Protein AF-A0A511DVQ0-F1 (afdb_monomer_lite)

Structure (mmCIF, N/CA/C/O backbone):
data_AF-A0A511DVQ0-F1
#
_entry.id   AF-A0A511DVQ0-F1
#
loop_
_atom_site.group_PDB
_atom_site.id
_atom_site.type_symbol
_atom_site.label_atom_id
_atom_site.label_alt_id
_atom_site.label_comp_id
_atom_site.label_asym_id
_atom_site.label_entity_id
_atom_site.label_seq_id
_atom_site.pdbx_PDB_ins_code
_atom_site.Cartn_x
_atom_site.Cartn_y
_atom_site.Cartn_z
_atom_site.occupancy
_atom_site.B_iso_or_equiv
_atom_site.auth_seq_id
_atom_site.auth_comp_id
_atom_site.auth_asym_id
_atom_site.auth_atom_id
_atom_site.pdbx_PDB_model_num
ATOM 1 N N . MET A 1 1 ? -10.906 -15.490 -16.706 1.00 54.25 1 MET A N 1
ATOM 2 C CA . MET A 1 1 ? -10.851 -14.350 -15.774 1.00 54.25 1 MET A CA 1
ATOM 3 C C . MET A 1 1 ? -9.449 -13.799 -15.893 1.00 54.25 1 MET A C 1
ATOM 5 O O . MET A 1 1 ? -8.519 -14.590 -15.769 1.00 54.25 1 MET A O 1
ATOM 9 N N . ASP A 1 2 ? -9.321 -12.537 -16.293 1.00 70.50 2 ASP A N 1
ATOM 10 C CA . ASP A 1 2 ? -8.038 -11.910 -16.610 1.00 70.50 2 ASP A CA 1
ATOM 11 C C . ASP A 1 2 ? -7.131 -11.928 -15.375 1.00 70.50 2 ASP A C 1
ATOM 13 O O . ASP A 1 2 ? -7.528 -11.489 -14.294 1.00 70.50 2 ASP A O 1
ATOM 17 N N . THR A 1 3 ? -5.919 -12.467 -15.507 1.00 76.88 3 THR A N 1
ATOM 18 C CA . THR A 1 3 ? -4.944 -12.563 -14.404 1.00 76.88 3 THR A CA 1
ATOM 19 C C . THR A 1 3 ? -4.604 -11.191 -13.818 1.00 76.88 3 THR A C 1
ATOM 21 O O . THR A 1 3 ? -4.268 -11.088 -12.642 1.00 76.88 3 THR A O 1
ATOM 24 N N . TYR A 1 4 ? -4.764 -10.139 -14.621 1.00 80.00 4 TYR A N 1
ATOM 25 C CA . TYR A 1 4 ? -4.573 -8.743 -14.248 1.00 80.00 4 TYR A CA 1
ATOM 26 C C . TYR A 1 4 ? -5.610 -8.233 -13.231 1.00 80.00 4 TYR A C 1
ATOM 28 O O . TYR A 1 4 ? -5.245 -7.694 -12.186 1.00 80.00 4 TYR A O 1
ATOM 36 N N . GLU A 1 5 ? -6.905 -8.461 -13.475 1.00 84.88 5 GLU A N 1
ATOM 37 C CA . GLU A 1 5 ? -7.969 -8.028 -12.554 1.00 84.88 5 GLU A CA 1
ATOM 38 C C . GLU A 1 5 ? -7.885 -8.764 -11.211 1.00 84.88 5 GLU A C 1
ATOM 40 O O . GLU A 1 5 ? -8.081 -8.171 -10.147 1.00 84.88 5 GLU A O 1
ATOM 45 N N . ALA A 1 6 ? -7.540 -10.056 -11.253 1.00 87.00 6 ALA A N 1
ATOM 46 C CA . ALA A 1 6 ? -7.305 -10.851 -10.054 1.00 87.00 6 ALA A CA 1
ATOM 47 C C . ALA A 1 6 ? -6.107 -10.327 -9.240 1.00 87.00 6 ALA A C 1
ATOM 49 O O . ALA A 1 6 ? -6.166 -10.325 -8.008 1.00 87.00 6 ALA A O 1
ATOM 50 N N . ASN A 1 7 ? -5.052 -9.844 -9.909 1.00 86.19 7 ASN A N 1
ATOM 51 C CA . ASN A 1 7 ? -3.902 -9.243 -9.239 1.00 86.19 7 ASN A CA 1
ATOM 52 C C . ASN A 1 7 ? -4.292 -7.942 -8.522 1.00 86.19 7 ASN A C 1
ATOM 54 O O . ASN A 1 7 ? -4.067 -7.820 -7.320 1.00 86.19 7 ASN A O 1
ATOM 58 N N . ILE A 1 8 ? -4.982 -7.023 -9.209 1.00 91.06 8 ILE A N 1
ATOM 59 C CA . ILE A 1 8 ? -5.454 -5.764 -8.605 1.00 91.06 8 ILE A CA 1
ATOM 60 C C . ILE A 1 8 ? -6.350 -6.031 -7.389 1.00 91.06 8 ILE A C 1
ATOM 62 O O . ILE A 1 8 ? -6.177 -5.407 -6.341 1.00 91.06 8 ILE A O 1
ATOM 66 N N . ALA A 1 9 ? -7.288 -6.977 -7.493 1.00 92.50 9 ALA A N 1
ATOM 67 C CA . ALA A 1 9 ? -8.149 -7.346 -6.372 1.00 92.50 9 ALA A CA 1
ATOM 68 C C . ALA A 1 9 ? -7.343 -7.872 -5.169 1.00 92.50 9 ALA A C 1
ATOM 70 O O . ALA A 1 9 ? -7.661 -7.559 -4.018 1.00 92.50 9 ALA A O 1
ATOM 71 N N . ASN A 1 10 ? -6.277 -8.638 -5.418 1.00 92.94 10 ASN A N 1
ATOM 72 C CA . ASN A 1 10 ? -5.393 -9.114 -4.361 1.00 92.94 10 ASN A CA 1
ATOM 73 C C . ASN A 1 10 ? -4.576 -7.977 -3.727 1.00 92.94 10 ASN A C 1
ATOM 75 O O . ASN A 1 10 ? -4.484 -7.930 -2.499 1.00 92.94 10 ASN A O 1
ATOM 79 N N . ILE A 1 11 ? -4.039 -7.043 -4.520 1.00 94.44 11 ILE A N 1
ATOM 80 C CA . ILE A 1 11 ? -3.323 -5.869 -3.999 1.00 94.44 11 ILE A CA 1
ATOM 81 C C . ILE A 1 11 ? -4.243 -5.024 -3.120 1.00 94.44 11 ILE A C 1
ATOM 83 O O . ILE A 1 11 ? -3.855 -4.693 -2.003 1.00 94.44 11 ILE A O 1
ATOM 87 N N . LYS A 1 12 ? -5.480 -4.749 -3.553 1.00 95.62 12 LYS A N 1
ATOM 88 C CA . LYS A 1 12 ? -6.474 -4.031 -2.735 1.00 95.62 12 LYS A CA 1
ATOM 89 C C . LYS A 1 12 ? -6.712 -4.712 -1.390 1.00 95.62 12 LYS A C 1
ATOM 91 O O . LYS A 1 12 ? -6.623 -4.071 -0.350 1.00 95.62 12 LYS A O 1
ATOM 96 N N . ARG A 1 13 ? -6.932 -6.030 -1.400 1.00 95.44 13 ARG A N 1
ATOM 97 C CA . ARG A 1 13 ? -7.137 -6.817 -0.174 1.00 95.44 13 ARG A CA 1
ATOM 98 C C . ARG A 1 13 ? -5.932 -6.747 0.769 1.00 95.44 13 ARG A C 1
ATOM 100 O O . ARG A 1 13 ? -6.104 -6.723 1.985 1.00 95.44 13 ARG A O 1
ATOM 107 N N . LEU A 1 14 ? -4.714 -6.757 0.226 1.00 95.25 14 LEU A N 1
ATOM 108 C CA . LEU A 1 14 ? -3.499 -6.599 1.023 1.00 95.25 14 LEU A CA 1
ATOM 109 C C . LEU A 1 14 ? -3.378 -5.173 1.566 1.00 95.25 14 LEU A C 1
ATOM 111 O O . LEU A 1 14 ? -3.092 -5.025 2.748 1.00 95.25 14 LEU A O 1
ATOM 115 N N . ALA A 1 15 ? -3.639 -4.155 0.747 1.00 95.69 15 ALA A N 1
ATOM 116 C CA . ALA A 1 15 ? -3.609 -2.751 1.143 1.00 95.69 15 ALA A CA 1
ATOM 117 C C . ALA A 1 15 ? -4.571 -2.474 2.308 1.00 95.69 15 ALA A C 1
ATOM 119 O O . ALA A 1 15 ? -4.144 -1.922 3.321 1.00 95.69 15 ALA A O 1
ATOM 120 N N . ASP A 1 16 ? -5.818 -2.948 2.209 1.00 96.50 16 ASP A N 1
ATOM 121 C CA . ASP A 1 16 ? -6.820 -2.850 3.280 1.00 96.50 16 ASP A CA 1
ATOM 122 C C . ASP A 1 16 ? -6.293 -3.458 4.582 1.00 96.50 16 ASP A C 1
ATOM 124 O O . ASP A 1 16 ? -6.389 -2.847 5.646 1.00 96.50 16 ASP A O 1
ATOM 128 N N . PHE A 1 17 ? -5.686 -4.647 4.497 1.00 95.25 17 PHE A N 1
ATOM 129 C CA . PHE A 1 17 ? -5.111 -5.315 5.659 1.00 95.25 17 PHE A CA 1
ATOM 130 C C . PHE A 1 17 ? -3.947 -4.522 6.267 1.00 95.25 17 PHE A C 1
ATOM 132 O O . PHE A 1 17 ? -3.880 -4.393 7.488 1.00 95.25 17 PHE A O 1
ATOM 139 N N . GLN A 1 18 ? -3.025 -3.986 5.460 1.00 94.31 18 GLN A N 1
ATOM 140 C CA . GLN A 1 18 ? -1.898 -3.213 5.998 1.00 94.31 18 GLN A CA 1
ATOM 141 C C . GLN A 1 18 ? -2.366 -1.898 6.632 1.00 94.31 18 GLN A C 1
ATOM 143 O O . GLN A 1 18 ? -1.913 -1.557 7.727 1.00 94.31 18 GLN A O 1
ATOM 148 N N . MET A 1 19 ? -3.313 -1.206 5.989 1.00 94.81 19 MET A N 1
ATOM 149 C CA . MET A 1 19 ? -3.902 0.036 6.491 1.00 94.81 19 MET A CA 1
ATOM 150 C C . MET A 1 19 ? -4.659 -0.194 7.803 1.00 94.81 19 MET A C 1
ATOM 152 O O . MET A 1 19 ? -4.440 0.530 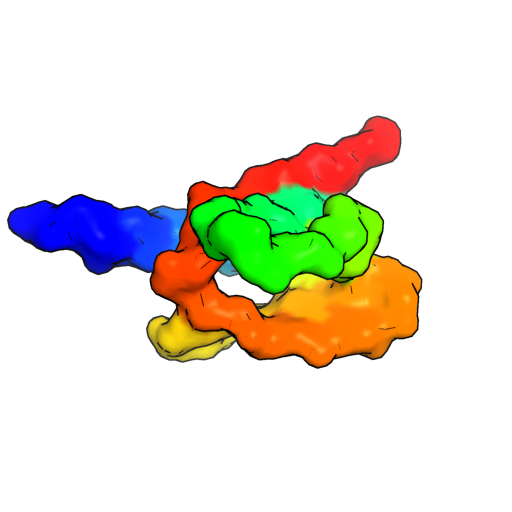8.773 1.00 94.81 19 MET A O 1
ATOM 156 N N . SER A 1 20 ? -5.501 -1.233 7.885 1.00 95.19 20 SER A N 1
ATOM 157 C CA . SER A 1 20 ? -6.315 -1.500 9.080 1.00 95.19 20 SER A CA 1
ATOM 158 C C . SER A 1 20 ? -5.487 -1.857 10.317 1.00 95.19 20 SER A C 1
ATOM 160 O O . SER A 1 20 ? -5.970 -1.714 11.438 1.00 95.19 20 SER A O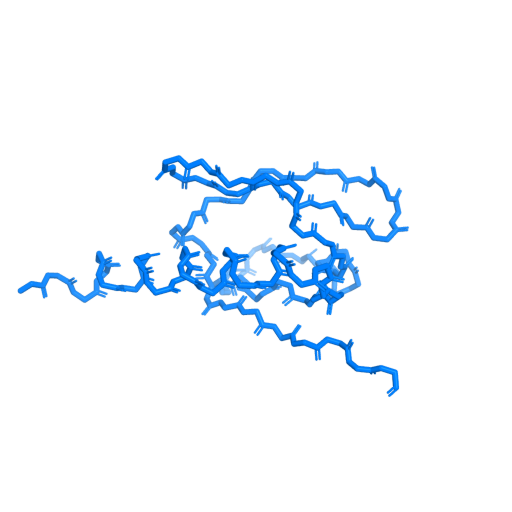 1
ATOM 162 N N . HIS A 1 21 ? -4.260 -2.345 10.123 1.00 93.31 21 HIS A N 1
ATOM 163 C CA . HIS A 1 21 ? -3.331 -2.695 11.201 1.00 93.31 21 HIS A CA 1
ATOM 164 C C . HIS A 1 21 ? -2.257 -1.627 11.441 1.00 93.31 21 HIS A C 1
ATOM 166 O O . HIS A 1 21 ? -1.422 -1.811 12.323 1.00 93.31 21 HIS A O 1
ATOM 172 N N . ASN A 1 22 ? -2.281 -0.518 10.691 1.00 91.31 22 ASN A N 1
ATOM 173 C CA . ASN A 1 22 ? -1.275 0.541 10.746 1.00 91.31 22 ASN A CA 1
ATOM 174 C C . ASN A 1 22 ? 0.163 -0.005 10.631 1.00 91.31 22 ASN A C 1
ATOM 176 O O . ASN A 1 22 ? 1.057 0.381 11.386 1.00 91.31 22 ASN A O 1
ATOM 180 N N . ASN A 1 23 ? 0.371 -0.959 9.718 1.00 93.88 23 ASN A N 1
ATOM 181 C CA . ASN A 1 23 ? 1.680 -1.567 9.510 1.00 93.88 23 ASN A CA 1
ATOM 182 C C . ASN A 1 23 ? 2.593 -0.609 8.741 1.00 93.88 23 ASN A C 1
ATOM 184 O O . ASN A 1 23 ? 2.188 -0.048 7.723 1.00 93.88 23 ASN A O 1
ATOM 188 N N . LEU A 1 24 ? 3.844 -0.492 9.190 1.00 94.06 24 LEU A N 1
ATOM 189 C CA . LEU A 1 24 ? 4.899 0.124 8.394 1.00 94.06 24 LEU A CA 1
ATOM 190 C C . LEU A 1 24 ? 5.280 -0.838 7.265 1.00 94.06 24 LEU A C 1
ATOM 192 O O . LEU A 1 24 ? 5.660 -1.987 7.515 1.00 94.06 24 LEU A O 1
ATOM 196 N N . ILE A 1 25 ? 5.176 -0.375 6.025 1.00 94.12 25 ILE A N 1
ATOM 197 C CA . ILE A 1 25 ? 5.409 -1.203 4.842 1.00 94.12 25 ILE A CA 1
ATOM 198 C C . ILE A 1 25 ? 6.383 -0.538 3.880 1.00 94.12 25 ILE A C 1
ATOM 200 O O . ILE A 1 25 ? 6.489 0.686 3.848 1.00 94.12 25 ILE A O 1
ATOM 204 N N . ARG A 1 26 ? 7.044 -1.356 3.061 1.00 92.81 26 ARG A N 1
ATOM 205 C CA . ARG A 1 26 ? 7.640 -0.935 1.795 1.00 92.81 26 ARG A CA 1
ATOM 206 C C . ARG A 1 26 ? 6.692 -1.284 0.653 1.00 92.81 26 ARG A C 1
ATOM 208 O O . ARG A 1 26 ? 6.264 -2.436 0.550 1.00 92.81 26 ARG A O 1
ATOM 215 N N . VAL A 1 27 ? 6.368 -0.317 -0.199 1.00 91.88 27 VAL A N 1
ATOM 216 C CA . VAL A 1 27 ? 5.612 -0.573 -1.433 1.00 91.88 27 VAL A CA 1
ATOM 217 C C . VAL A 1 27 ? 6.561 -1.123 -2.491 1.00 91.88 27 VAL A C 1
ATOM 219 O O . VAL A 1 27 ? 7.606 -0.537 -2.755 1.00 91.88 27 VAL A O 1
ATOM 222 N N . LEU A 1 28 ? 6.201 -2.254 -3.093 1.00 89.56 28 LEU A N 1
ATOM 223 C CA . LEU A 1 28 ? 6.937 -2.847 -4.204 1.00 89.56 28 LEU A CA 1
ATOM 224 C C . LEU A 1 28 ? 6.222 -2.462 -5.494 1.00 89.56 28 LEU A C 1
ATOM 226 O O . LEU A 1 28 ? 5.091 -2.894 -5.724 1.00 89.56 28 LEU A O 1
ATOM 230 N N . LEU A 1 29 ? 6.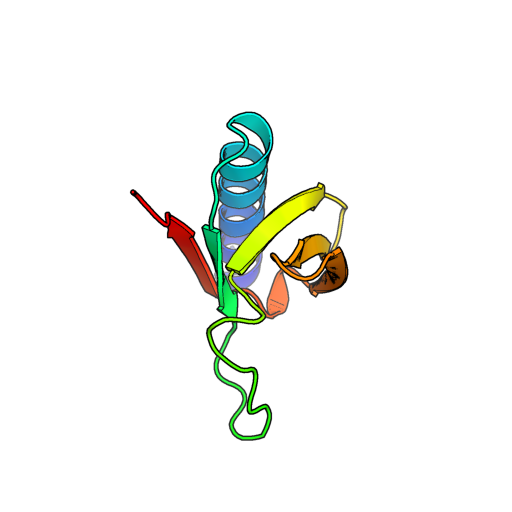863 -1.640 -6.317 1.00 87.19 29 LEU A N 1
ATOM 231 C CA . LEU A 1 29 ? 6.342 -1.255 -7.625 1.00 87.19 29 LEU A CA 1
ATOM 232 C C . LEU A 1 29 ? 6.786 -2.265 -8.692 1.00 87.19 29 LEU A C 1
ATOM 234 O O . LEU A 1 29 ? 7.787 -2.966 -8.517 1.00 87.19 29 LEU A O 1
ATOM 238 N N . GLU A 1 30 ? 6.032 -2.374 -9.784 1.00 79.94 30 GLU A N 1
ATOM 239 C CA . GLU A 1 30 ? 6.547 -3.011 -10.996 1.00 79.94 30 GLU A CA 1
ATOM 240 C C . GLU A 1 30 ? 7.787 -2.238 -11.461 1.00 79.94 30 GLU A C 1
ATOM 242 O O . GLU A 1 30 ? 7.794 -1.008 -11.472 1.00 79.94 30 GLU A O 1
ATOM 247 N N . ALA A 1 31 ? 8.865 -2.962 -11.768 1.00 62.94 31 ALA A N 1
ATOM 248 C CA . ALA A 1 31 ? 10.111 -2.346 -12.194 1.00 62.94 31 ALA A CA 1
ATOM 249 C C . ALA A 1 31 ? 9.904 -1.693 -13.564 1.00 62.94 31 ALA A C 1
ATOM 251 O O . ALA A 1 31 ? 9.801 -2.392 -14.570 1.00 62.94 31 ALA A O 1
ATOM 252 N N . ASP A 1 32 ? 9.849 -0.367 -13.586 1.00 61.06 32 ASP A N 1
ATOM 253 C CA . ASP A 1 32 ? 10.028 0.408 -14.805 1.00 61.06 32 ASP A CA 1
ATOM 254 C C . ASP A 1 32 ? 11.508 0.805 -14.882 1.00 61.06 32 ASP A C 1
ATOM 256 O O . ASP A 1 32 ? 12.050 1.355 -13.916 1.00 61.06 32 ASP A O 1
ATOM 260 N N . GLU A 1 33 ? 12.180 0.478 -15.990 1.00 50.38 33 GLU A N 1
ATOM 261 C CA . GLU A 1 33 ? 13.638 0.636 -16.163 1.00 50.38 33 GLU A CA 1
ATOM 262 C C . GLU A 1 33 ? 14.116 2.092 -15.968 1.00 50.38 33 GLU A C 1
ATOM 264 O O . GLU A 1 33 ? 15.302 2.322 -15.729 1.00 50.38 33 GLU A O 1
ATOM 269 N N . ASP A 1 34 ? 13.196 3.060 -15.991 1.00 55.06 34 ASP A N 1
ATOM 270 C CA . ASP A 1 34 ? 13.477 4.496 -15.967 1.00 55.06 34 ASP A CA 1
ATOM 271 C C . ASP A 1 34 ? 13.193 5.212 -14.632 1.00 55.06 34 ASP A C 1
ATOM 273 O O . ASP A 1 34 ? 13.444 6.418 -14.535 1.00 55.06 34 ASP A O 1
ATOM 277 N N . THR A 1 35 ? 12.709 4.530 -13.583 1.00 53.19 35 THR A N 1
ATOM 278 C CA . THR A 1 35 ? 12.363 5.220 -12.321 1.00 53.19 35 THR A CA 1
ATOM 279 C C . THR A 1 35 ? 13.303 4.843 -11.173 1.00 53.19 35 THR A C 1
ATOM 281 O O . THR A 1 35 ? 13.038 3.881 -10.450 1.00 53.19 35 THR A O 1
ATOM 284 N N . PRO A 1 36 ? 14.390 5.604 -10.933 1.00 50.75 36 PRO A N 1
ATOM 285 C CA . PRO A 1 36 ? 15.177 5.474 -9.715 1.00 50.75 36 PRO A CA 1
ATOM 286 C C . PRO A 1 36 ? 14.374 6.048 -8.540 1.00 50.75 36 PRO A C 1
ATOM 288 O O . PRO A 1 36 ? 14.577 7.189 -8.127 1.00 50.75 36 PRO A O 1
ATOM 291 N N . VAL A 1 37 ? 13.426 5.272 -8.015 1.00 58.91 37 VAL A N 1
ATOM 292 C CA . VAL A 1 37 ? 12.798 5.564 -6.724 1.00 58.91 37 VAL A CA 1
ATOM 293 C C . VAL A 1 37 ? 13.747 5.050 -5.650 1.00 58.91 37 VAL A C 1
ATOM 295 O O . VAL A 1 37 ? 14.163 3.895 -5.688 1.00 58.91 37 VAL A O 1
ATOM 298 N N . ASN A 1 38 ? 14.146 5.906 -4.713 1.00 63.91 38 ASN A N 1
ATOM 299 C CA . ASN A 1 38 ? 14.956 5.467 -3.585 1.00 63.91 38 ASN A CA 1
ATOM 300 C C . ASN A 1 38 ? 14.132 4.471 -2.754 1.00 63.91 38 ASN A C 1
ATOM 302 O O . ASN A 1 38 ? 13.002 4.773 -2.376 1.00 63.91 38 ASN A O 1
ATOM 306 N N . ASP A 1 39 ? 14.687 3.301 -2.433 1.00 64.00 39 ASP A N 1
ATOM 307 C CA . ASP A 1 39 ? 13.986 2.249 -1.676 1.00 64.00 39 ASP A CA 1
ATOM 308 C C . ASP A 1 39 ? 13.434 2.730 -0.320 1.00 64.00 39 ASP A C 1
ATOM 310 O O . ASP A 1 39 ? 12.537 2.098 0.245 1.00 64.00 39 ASP A O 1
ATOM 314 N N . LEU A 1 40 ? 13.988 3.822 0.227 1.00 64.06 40 LEU A N 1
ATOM 315 C CA . LEU A 1 40 ? 13.516 4.480 1.449 1.00 64.06 40 LEU A CA 1
ATOM 316 C C . LEU A 1 40 ? 12.257 5.322 1.240 1.00 64.06 40 LEU A C 1
ATOM 318 O O . LEU A 1 40 ? 11.442 5.413 2.157 1.00 64.06 40 LEU A O 1
ATOM 322 N N . ASP A 1 41 ? 12.086 5.912 0.059 1.00 72.62 41 ASP A N 1
ATOM 323 C CA . ASP A 1 41 ? 10.942 6.768 -0.245 1.00 72.62 41 ASP A CA 1
ATOM 324 C C . ASP A 1 41 ? 9.660 5.936 -0.215 1.00 72.62 41 ASP A C 1
ATOM 326 O O . ASP A 1 41 ? 8.655 6.380 0.320 1.00 72.62 41 ASP A O 1
ATOM 330 N N . LEU A 1 42 ? 9.715 4.672 -0.636 1.00 85.12 42 LEU A N 1
ATOM 331 C CA . LEU A 1 42 ? 8.574 3.755 -0.612 1.00 85.12 42 LEU A CA 1
ATOM 332 C C . LEU A 1 42 ? 8.332 3.079 0.745 1.00 85.12 42 LEU A C 1
ATOM 334 O O . LEU A 1 42 ? 7.556 2.126 0.795 1.00 85.12 42 LEU A O 1
ATOM 338 N N . VAL A 1 43 ? 8.952 3.546 1.838 1.00 92.56 43 VAL A N 1
ATOM 339 C CA . VAL A 1 43 ? 8.696 3.060 3.207 1.00 92.56 43 VAL A CA 1
ATOM 340 C C . VAL A 1 43 ? 7.795 4.028 3.975 1.00 92.56 43 VAL A C 1
ATOM 342 O O . VAL A 1 43 ? 8.077 5.221 4.072 1.00 92.56 43 VAL A O 1
ATOM 345 N N . GLY A 1 44 ? 6.696 3.518 4.533 1.00 94.25 44 GLY A N 1
ATOM 346 C CA . GLY A 1 44 ? 5.640 4.361 5.090 1.00 94.25 44 GLY A CA 1
ATOM 347 C C . GLY A 1 44 ? 4.327 3.625 5.338 1.00 94.25 44 GLY A C 1
ATOM 348 O O . GLY A 1 44 ? 4.311 2.414 5.571 1.00 94.25 44 GLY A O 1
ATOM 349 N N . TYR A 1 45 ? 3.228 4.376 5.301 1.00 95.50 45 TYR A N 1
ATOM 350 C CA . TYR A 1 45 ? 1.887 3.899 5.634 1.00 95.50 45 TYR A CA 1
ATOM 351 C C . TYR A 1 45 ? 0.910 4.162 4.493 1.00 95.50 45 TYR A C 1
ATOM 353 O O . TYR A 1 45 ? 0.969 5.190 3.822 1.00 95.50 45 TYR A O 1
ATOM 361 N N . ILE A 1 46 ? -0.042 3.250 4.317 1.00 96.56 46 ILE A N 1
ATOM 362 C CA . ILE A 1 46 ? -1.205 3.491 3.460 1.00 96.56 46 ILE A CA 1
ATOM 363 C C . ILE A 1 46 ? -2.171 4.380 4.241 1.00 96.56 46 ILE A C 1
ATOM 365 O O . ILE A 1 46 ? -2.546 4.046 5.364 1.00 96.56 46 ILE A O 1
ATOM 369 N N . THR A 1 47 ? -2.558 5.509 3.658 1.00 96.12 47 THR A N 1
ATOM 370 C CA . THR A 1 47 ? -3.409 6.524 4.299 1.00 96.12 47 THR A CA 1
ATOM 371 C C . THR A 1 47 ? -4.772 6.677 3.626 1.00 96.12 47 THR A C 1
ATOM 373 O O . THR A 1 47 ? -5.667 7.298 4.198 1.00 96.12 47 THR A O 1
ATOM 376 N N . GLY A 1 48 ? -4.972 6.066 2.455 1.00 96.75 48 GLY A N 1
ATOM 377 C CA . GLY A 1 48 ? -6.267 6.002 1.780 1.00 96.75 48 GLY A CA 1
ATOM 378 C C . GLY A 1 48 ? -6.312 4.924 0.700 1.00 96.75 48 GLY A C 1
ATOM 379 O O . GLY A 1 48 ? -5.287 4.572 0.123 1.00 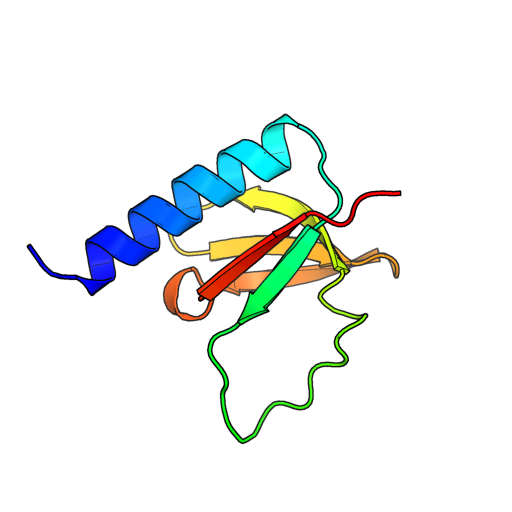96.75 48 GLY A O 1
ATOM 380 N N . ILE A 1 49 ? -7.504 4.394 0.427 1.00 96.50 49 ILE A N 1
ATOM 381 C CA . ILE A 1 49 ? -7.753 3.357 -0.583 1.00 96.50 49 ILE A CA 1
ATOM 382 C C . ILE A 1 49 ? -8.987 3.771 -1.385 1.00 96.50 49 ILE A C 1
ATOM 384 O O . ILE A 1 49 ? -10.035 4.062 -0.809 1.00 96.50 49 ILE A O 1
ATOM 388 N N . TYR A 1 50 ? -8.850 3.802 -2.710 1.00 95.56 50 TYR A N 1
ATOM 389 C CA . TYR A 1 50 ? -9.876 4.243 -3.654 1.00 95.56 50 TYR A CA 1
ATOM 390 C C . TYR A 1 50 ? -10.126 3.177 -4.728 1.00 95.56 50 TYR A C 1
ATOM 392 O O . TYR A 1 50 ? -9.562 2.082 -4.703 1.00 95.56 50 TYR A O 1
ATOM 400 N N . ASP A 1 51 ? -10.982 3.481 -5.703 1.00 91.75 51 ASP A N 1
ATOM 401 C CA . ASP A 1 51 ? -11.367 2.514 -6.733 1.00 91.75 51 ASP A CA 1
ATOM 402 C C . ASP A 1 51 ? -10.209 2.117 -7.659 1.00 91.75 51 ASP A C 1
ATOM 404 O O . ASP A 1 51 ? -10.145 0.965 -8.090 1.00 91.75 51 ASP A O 1
ATOM 408 N N . THR A 1 52 ? -9.277 3.022 -7.961 1.00 91.06 52 THR A N 1
ATOM 409 C CA . THR A 1 52 ? -8.187 2.767 -8.924 1.00 91.06 52 THR A CA 1
ATOM 410 C C . THR A 1 52 ? -6.786 2.939 -8.340 1.00 91.06 52 THR A C 1
ATOM 412 O O . THR A 1 52 ? -5.822 2.441 -8.918 1.00 91.06 52 THR A O 1
ATOM 415 N N . TYR A 1 53 ? -6.656 3.565 -7.173 1.00 94.62 53 TYR A N 1
ATOM 416 C CA . TYR A 1 53 ? -5.370 3.856 -6.545 1.00 94.62 53 TYR A CA 1
ATOM 417 C C . TYR A 1 53 ? -5.455 3.792 -5.016 1.00 94.62 53 TYR A C 1
ATOM 419 O O . TYR A 1 53 ? -6.543 3.739 -4.436 1.00 94.62 53 TYR A O 1
ATOM 427 N N . LEU A 1 54 ? -4.295 3.822 -4.370 1.00 95.62 54 LEU A N 1
ATOM 428 C CA . LEU A 1 54 ? -4.148 4.066 -2.938 1.00 95.62 54 LEU A CA 1
ATOM 429 C C . LEU A 1 54 ? -3.322 5.331 -2.706 1.00 95.62 54 LEU A C 1
ATOM 431 O O . LEU A 1 54 ? -2.491 5.678 -3.542 1.00 95.62 54 LEU A O 1
ATOM 435 N N . THR A 1 55 ? -3.527 5.991 -1.571 1.00 96.06 55 THR A N 1
ATOM 436 C CA . THR A 1 55 ? -2.639 7.056 -1.097 1.00 96.06 55 THR A CA 1
ATOM 437 C C . THR A 1 55 ? -1.674 6.464 -0.079 1.00 96.06 55 THR A C 1
ATOM 439 O O . THR A 1 55 ? -2.076 5.757 0.852 1.00 96.06 55 THR A O 1
ATOM 442 N N . PHE A 1 56 ? -0.393 6.743 -0.271 1.00 94.56 56 PHE A N 1
ATOM 443 C CA . PHE A 1 56 ? 0.702 6.299 0.574 1.00 94.56 56 PHE A CA 1
ATOM 444 C C . PHE A 1 56 ? 1.460 7.511 1.098 1.00 94.56 56 PHE A C 1
ATOM 446 O O . PHE A 1 56 ? 1.755 8.419 0.325 1.00 94.56 56 PHE A O 1
ATOM 453 N N . THR A 1 57 ? 1.799 7.514 2.384 1.00 94.62 57 THR A N 1
ATOM 454 C CA . THR A 1 57 ? 2.593 8.571 3.015 1.00 94.62 57 THR A CA 1
ATOM 455 C C . THR A 1 57 ? 3.894 7.984 3.549 1.00 94.62 57 THR A C 1
ATOM 457 O O . THR A 1 57 ? 3.869 7.080 4.391 1.00 94.62 57 THR A O 1
ATOM 460 N N . ASN A 1 58 ? 5.027 8.492 3.063 1.00 92.88 58 ASN A N 1
ATOM 461 C CA . ASN A 1 58 ? 6.354 8.028 3.461 1.00 92.88 58 ASN A CA 1
ATOM 462 C C . ASN A 1 58 ? 6.770 8.550 4.850 1.00 92.88 58 ASN A C 1
ATOM 464 O O . ASN A 1 58 ? 6.092 9.370 5.477 1.00 92.88 58 ASN A O 1
ATOM 468 N N . LEU A 1 59 ? 7.931 8.100 5.331 1.00 90.25 59 LEU A N 1
ATOM 469 C CA . LEU A 1 59 ? 8.510 8.555 6.604 1.00 90.25 59 LEU A CA 1
ATOM 470 C C . LEU A 1 59 ? 8.942 10.038 6.617 1.00 90.25 59 LEU A C 1
ATOM 472 O O . LEU A 1 59 ? 9.199 10.582 7.692 1.00 90.25 59 LEU A O 1
ATOM 476 N N . TYR A 1 60 ? 8.998 10.694 5.455 1.00 89.75 60 TYR A N 1
ATOM 477 C CA . TYR A 1 60 ? 9.269 12.127 5.297 1.00 89.75 60 TYR A CA 1
ATOM 478 C C . TYR A 1 60 ? 7.987 12.975 5.197 1.00 89.75 60 TYR A C 1
ATOM 480 O O . TYR A 1 60 ? 8.075 14.181 4.972 1.00 89.75 60 TYR A O 1
ATOM 488 N N . TYR A 1 61 ? 6.811 12.376 5.428 1.00 87.75 61 TYR A N 1
ATOM 489 C CA . TYR A 1 61 ? 5.484 13.004 5.325 1.00 87.75 61 TYR A CA 1
ATOM 490 C C . TYR A 1 61 ? 5.089 13.452 3.910 1.00 87.75 61 TYR A C 1
ATOM 492 O O . TYR A 1 61 ? 4.150 14.232 3.737 1.00 87.75 61 TYR A O 1
ATOM 500 N N . GLU A 1 62 ? 5.758 12.936 2.888 1.00 90.56 62 GLU A N 1
ATOM 501 C CA . GLU A 1 62 ? 5.361 13.105 1.496 1.00 90.56 62 GLU A CA 1
ATOM 502 C C . GLU A 1 62 ? 4.306 12.061 1.150 1.00 90.56 62 GLU A C 1
ATOM 504 O O . GLU A 1 62 ? 4.387 10.912 1.585 1.00 90.56 62 GLU A O 1
ATOM 509 N N . SER A 1 63 ? 3.287 12.473 0.398 1.00 92.00 63 SER A N 1
ATOM 510 C CA . SER A 1 63 ? 2.183 11.596 0.012 1.00 92.00 63 SER A CA 1
ATOM 511 C C . SER A 1 63 ? 2.131 11.413 -1.495 1.00 92.00 63 SER A C 1
ATOM 513 O O . SER A 1 63 ? 2.266 12.385 -2.241 1.00 92.00 63 SER A O 1
ATOM 515 N N . TRP A 1 64 ? 1.877 10.182 -1.928 1.00 90.88 64 TRP A N 1
ATOM 516 C CA . TRP A 1 64 ? 1.710 9.833 -3.333 1.00 90.88 64 TRP A CA 1
ATOM 517 C C . TRP A 1 64 ? 0.471 8.988 -3.552 1.00 90.88 64 TRP A C 1
ATOM 519 O O . TRP A 1 64 ? 0.130 8.124 -2.741 1.00 90.88 64 TRP A O 1
ATOM 529 N N . ASP A 1 65 ? -0.149 9.211 -4.703 1.00 93.56 65 ASP A N 1
ATOM 530 C CA . ASP A 1 65 ? -1.224 8.377 -5.208 1.00 93.56 65 ASP A CA 1
ATOM 531 C C . ASP A 1 65 ? -0.630 7.315 -6.135 1.00 93.56 65 ASP A C 1
ATOM 533 O O . ASP A 1 65 ? -0.059 7.619 -7.184 1.00 93.56 65 ASP A O 1
ATOM 537 N N . LEU A 1 66 ? -0.751 6.054 -5.729 1.00 91.38 66 LEU A N 1
ATOM 538 C CA . LEU A 1 66 ? -0.183 4.904 -6.421 1.00 91.38 66 LEU A CA 1
ATOM 539 C C . LEU A 1 66 ? -1.307 4.079 -7.044 1.00 91.38 66 LEU A C 1
ATOM 541 O O . LEU A 1 66 ? -2.164 3.533 -6.346 1.00 91.38 66 LEU A O 1
ATOM 545 N N . ASN A 1 67 ? -1.308 3.989 -8.374 1.00 91.94 67 ASN A N 1
ATOM 546 C CA . ASN A 1 67 ? -2.274 3.178 -9.110 1.00 91.94 67 ASN A CA 1
ATOM 547 C C 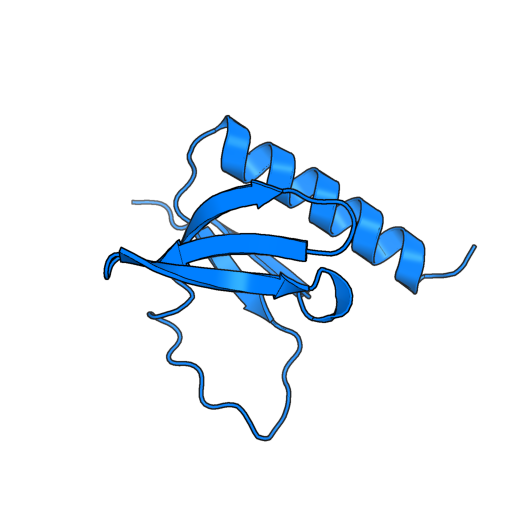. ASN A 1 67 ? -2.080 1.692 -8.779 1.00 91.94 67 ASN A C 1
ATOM 549 O O . ASN A 1 67 ? -0.951 1.208 -8.772 1.00 91.94 67 ASN A O 1
ATOM 553 N N . PHE A 1 68 ? -3.157 0.929 -8.582 1.00 91.06 68 PHE A N 1
ATOM 554 C CA . PHE A 1 68 ? -3.006 -0.506 -8.286 1.00 91.06 68 PHE A CA 1
ATOM 555 C C . PHE A 1 68 ? -2.330 -1.286 -9.415 1.00 91.06 68 PHE A C 1
ATOM 557 O O . PHE A 1 68 ? -1.746 -2.332 -9.157 1.00 91.06 68 PHE A O 1
ATOM 564 N N . SER A 1 69 ? -2.399 -0.779 -10.648 1.00 88.50 69 SER A N 1
ATOM 565 C CA . SER A 1 69 ? -1.783 -1.400 -11.819 1.00 88.50 69 SER A CA 1
ATOM 566 C C . SER A 1 69 ? -0.259 -1.435 -11.771 1.00 88.50 69 SER A C 1
ATOM 568 O O . SER A 1 69 ? 0.324 -2.251 -12.465 1.00 88.50 69 SER A O 1
ATOM 570 N N . VAL A 1 70 ? 0.376 -0.546 -11.000 1.00 86.94 70 VAL A N 1
ATOM 571 C CA . VAL A 1 70 ? 1.843 -0.439 -10.916 1.00 86.94 70 VAL A CA 1
ATOM 572 C C . VAL A 1 70 ? 2.402 -1.031 -9.623 1.00 86.94 70 VAL A C 1
ATOM 574 O O . VAL A 1 70 ? 3.604 -0.969 -9.388 1.00 86.94 70 VAL A O 1
ATOM 577 N N . ILE A 1 71 ? 1.547 -1.575 -8.752 1.00 90.12 71 ILE A N 1
ATOM 578 C CA . ILE A 1 71 ? 1.951 -2.137 -7.462 1.00 90.12 71 ILE A CA 1
ATOM 579 C C . ILE A 1 71 ? 2.058 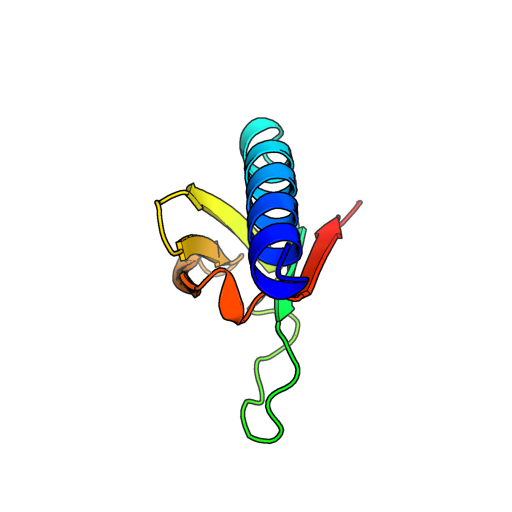-3.652 -7.603 1.00 90.12 71 ILE A C 1
ATOM 581 O O . ILE A 1 71 ? 1.070 -4.344 -7.839 1.00 90.12 71 ILE A O 1
ATOM 585 N N . ASN A 1 72 ? 3.258 -4.171 -7.378 1.00 88.31 72 ASN A N 1
ATOM 586 C CA . ASN A 1 72 ? 3.543 -5.601 -7.373 1.00 88.31 72 ASN A CA 1
ATOM 587 C C . ASN A 1 72 ? 3.287 -6.233 -5.989 1.00 88.31 72 ASN A C 1
ATOM 589 O O . ASN A 1 72 ? 2.995 -7.423 -5.874 1.00 88.31 72 ASN A O 1
ATOM 593 N N . GLY A 1 73 ? 3.363 -5.447 -4.910 1.00 91.38 73 GLY A N 1
ATOM 594 C CA . GLY A 1 73 ? 3.059 -5.931 -3.565 1.00 91.38 73 GLY A CA 1
ATOM 595 C C . GLY A 1 73 ? 3.497 -5.001 -2.441 1.00 91.38 73 GLY A C 1
ATOM 596 O O . GLY A 1 73 ? 3.833 -3.839 -2.653 1.00 91.38 73 GLY A O 1
ATOM 597 N N . PHE A 1 74 ? 3.505 -5.549 -1.225 1.00 92.69 74 PHE A N 1
ATOM 598 C CA . PHE A 1 74 ? 3.944 -4.858 -0.015 1.00 92.69 74 PHE A CA 1
ATOM 599 C C . PHE A 1 74 ? 4.855 -5.768 0.807 1.00 92.69 74 PHE A C 1
ATOM 601 O O . PHE A 1 74 ? 4.547 -6.947 1.004 1.00 92.69 74 PHE A O 1
ATOM 608 N N . GLU A 1 75 ? 5.937 -5.213 1.335 1.00 92.38 75 GLU A N 1
ATOM 609 C CA . GLU A 1 75 ? 6.808 -5.867 2.309 1.00 92.38 75 GLU A CA 1
ATOM 610 C C . GLU A 1 75 ? 6.573 -5.246 3.691 1.00 92.38 75 GLU A C 1
ATOM 612 O O . GLU A 1 75 ? 6.571 -4.026 3.836 1.00 92.38 75 GLU A O 1
ATOM 617 N N . ILE A 1 76 ? 6.364 -6.070 4.719 1.00 90.00 76 ILE A N 1
ATOM 618 C CA . ILE A 1 76 ? 6.185 -5.579 6.092 1.00 90.00 76 ILE A CA 1
ATOM 619 C C . ILE A 1 76 ? 7.556 -5.274 6.691 1.00 90.00 76 ILE A C 1
ATOM 621 O O . ILE A 1 76 ? 8.385 -6.176 6.827 1.00 90.00 76 ILE A O 1
ATOM 625 N N . ILE A 1 77 ? 7.757 -4.035 7.135 1.00 86.75 77 ILE A N 1
ATOM 626 C CA . ILE A 1 77 ? 8.957 -3.635 7.865 1.00 86.75 77 ILE A CA 1
ATOM 627 C C . ILE A 1 77 ? 8.737 -3.951 9.342 1.00 86.75 77 ILE A C 1
ATOM 629 O O . ILE A 1 77 ? 7.976 -3.280 10.038 1.00 86.75 77 ILE A O 1
ATOM 633 N N . LYS A 1 78 ? 9.377 -5.021 9.819 1.00 81.19 78 LYS A N 1
ATOM 634 C CA . LYS A 1 78 ? 9.390 -5.373 11.243 1.00 81.19 78 LYS A CA 1
ATOM 635 C C . LYS A 1 78 ? 10.578 -4.704 11.927 1.00 81.19 78 LYS A C 1
ATOM 637 O O . LYS A 1 78 ? 11.669 -4.672 11.362 1.00 81.19 78 LYS A O 1
ATOM 642 N N . HIS A 1 79 ? 10.337 -4.195 13.132 1.00 57.69 79 HIS A N 1
ATOM 643 C CA . HIS A 1 79 ? 11.394 -3.848 14.079 1.00 57.69 79 HIS A CA 1
ATOM 644 C C . HIS A 1 79 ? 12.127 -5.094 14.580 1.00 57.69 79 HIS A C 1
ATOM 646 O O . HIS A 1 79 ? 11.462 -6.147 14.732 1.00 57.69 79 HIS A O 1
#

Foldseek 3Di:
DDPQVVQLVVQLVQLVVCQVVVFFKAWAWADDVPDPDPSQQRTFHFPADDDFWTWTAGPVRDIDTGGSSGTNHIGTDDD

Sequence (79 aa):
MDTYEANIANIKRLADFQMSHNNLIRVLLEADEDTPVNDLDLVGYITGIYDTYLTFTNLYYESWDLNFSVINGFEIIKH

Organism: Lentilactobacillus kefiri (NCBI:txid33962)

Radius of gyration: 12.13 Å; chains: 1; bounding box: 26×28×31 Å

Secondary structure (DSSP, 8-state):
--HHHHHHHHHHHHHHHHHHTT--EEEEE---TT----TTTTEEEEEEE-SSEEEEEETTS-EEEEEGGGEEEEEE---

pLDDT: mean 85.93, std 12.98, range [50.38, 96.75]